Protein AF-A0A914WMK3-F1 (afdb_monomer_lite)

Foldseek 3Di:
DDFDQDPPPRDTDDDDPVVVVVVLVVLLCVLQVLLVCLQVVLVVLLVVCVPDPVLVVDVVSVVSSVVSVVSNVVSPVSNVVSVVVVCCVVVVPDD

Sequence (95 aa):
MVQLRNRTDGKIEQVQPQAVIDAYMRNFIIYGIEGLLMTLTNFPIVLSVLRFKSLREQKEFIIVAGLAFADGFNGFAFLVASIGRINQLINGDGE

Structure (mmCIF, N/CA/C/O backbone):
data_AF-A0A914WMK3-F1
#
_entry.id   AF-A0A914WMK3-F1
#
loop_
_atom_site.group_PDB
_atom_site.id
_atom_site.type_symbol
_atom_site.label_atom_id
_atom_site.label_alt_id
_atom_site.label_comp_id
_atom_site.label_asym_id
_atom_site.label_entity_id
_atom_site.label_seq_id
_atom_site.pdbx_PDB_ins_code
_atom_site.Cartn_x
_atom_site.Cartn_y
_atom_site.Cartn_z
_atom_site.occupancy
_atom_site.B_iso_or_equiv
_atom_site.auth_seq_id
_atom_site.auth_comp_id
_atom_site.auth_asym_id
_atom_site.auth_atom_id
_atom_site.pdbx_PDB_model_num
ATOM 1 N N . MET A 1 1 ? 15.957 0.461 -31.864 1.00 56.38 1 MET A N 1
ATOM 2 C CA . MET A 1 1 ? 14.758 -0.402 -31.954 1.00 56.38 1 MET A CA 1
ATOM 3 C C . MET A 1 1 ? 14.840 -1.427 -30.841 1.00 56.38 1 MET A C 1
ATOM 5 O O . MET A 1 1 ? 15.941 -1.908 -30.600 1.00 56.38 1 MET A O 1
ATOM 9 N N . VAL A 1 2 ? 13.739 -1.697 -30.135 1.00 62.78 2 VAL A N 1
ATOM 10 C CA . VAL A 1 2 ? 13.707 -2.685 -29.043 1.00 62.78 2 VAL A CA 1
ATOM 11 C C . VAL A 1 2 ? 13.157 -3.991 -29.603 1.00 62.78 2 VAL A C 1
ATOM 13 O O . VAL A 1 2 ? 12.142 -3.989 -30.296 1.00 62.78 2 VAL A O 1
ATOM 16 N N . GLN A 1 3 ? 13.850 -5.094 -29.343 1.00 69.06 3 GLN A N 1
ATOM 17 C CA . GLN A 1 3 ? 13.420 -6.427 -29.745 1.00 69.06 3 GLN A CA 1
ATOM 18 C C . GLN A 1 3 ? 12.632 -7.048 -28.594 1.00 69.06 3 GLN A C 1
ATOM 20 O O . GLN A 1 3 ? 13.211 -7.398 -27.570 1.00 69.06 3 GLN A O 1
ATOM 25 N N . LEU A 1 4 ? 11.312 -7.157 -28.744 1.00 66.25 4 LEU A N 1
ATOM 26 C CA . LEU A 1 4 ? 10.482 -7.873 -27.782 1.00 66.25 4 LEU A CA 1
ATOM 27 C C . LEU A 1 4 ? 10.258 -9.288 -28.297 1.00 66.25 4 LEU A C 1
ATOM 29 O O . LEU A 1 4 ? 9.748 -9.496 -29.398 1.00 66.25 4 LEU A O 1
ATOM 33 N N . ARG A 1 5 ? 10.653 -10.275 -27.493 1.00 70.00 5 ARG A N 1
ATOM 34 C CA . ARG A 1 5 ? 10.338 -11.672 -27.771 1.00 70.00 5 ARG A CA 1
ATOM 35 C C . ARG A 1 5 ? 8.914 -11.942 -27.308 1.00 70.00 5 ARG A C 1
ATOM 37 O O . ARG A 1 5 ? 8.637 -11.938 -26.109 1.00 70.00 5 ARG A O 1
ATOM 44 N N . ASN A 1 6 ? 8.017 -12.183 -28.253 1.00 65.81 6 ASN A N 1
ATOM 45 C CA . ASN A 1 6 ? 6.658 -12.581 -27.936 1.00 65.81 6 ASN A CA 1
ATOM 46 C C . ASN A 1 6 ? 6.690 -13.971 -27.280 1.00 65.81 6 ASN A C 1
ATOM 48 O O . ASN A 1 6 ? 7.274 -14.929 -27.791 1.00 65.81 6 ASN A O 1
ATOM 52 N N . ARG A 1 7 ? 6.109 -14.058 -26.080 1.00 69.44 7 ARG A N 1
ATOM 53 C CA . ARG A 1 7 ? 6.177 -15.243 -25.215 1.00 69.44 7 ARG A CA 1
ATOM 54 C C . ARG A 1 7 ? 5.372 -16.426 -25.764 1.00 69.44 7 ARG A C 1
ATOM 56 O O . ARG A 1 7 ? 5.594 -17.550 -25.329 1.00 69.44 7 ARG A O 1
ATOM 63 N N . THR A 1 8 ? 4.446 -16.168 -26.686 1.00 74.25 8 THR A N 1
ATOM 64 C CA . THR A 1 8 ? 3.446 -17.141 -27.156 1.00 74.25 8 THR A CA 1
ATOM 65 C C . THR A 1 8 ? 3.910 -17.909 -28.392 1.00 74.25 8 THR A C 1
ATOM 67 O O . THR A 1 8 ? 3.589 -19.080 -28.553 1.00 74.25 8 THR A O 1
ATOM 70 N N . ASP A 1 9 ? 4.684 -17.263 -29.260 1.00 81.81 9 ASP A N 1
ATOM 71 C CA . ASP A 1 9 ? 5.133 -17.790 -30.553 1.00 81.81 9 ASP A CA 1
ATOM 72 C C . ASP A 1 9 ? 6.655 -17.661 -30.760 1.00 81.81 9 ASP A C 1
ATOM 74 O O . ASP A 1 9 ? 7.187 -18.091 -31.783 1.00 81.81 9 ASP A O 1
ATOM 78 N N . GLY A 1 10 ? 7.377 -17.090 -29.788 1.00 74.31 10 GLY A N 1
ATOM 79 C CA . GLY A 1 10 ? 8.834 -16.966 -29.789 1.00 74.31 10 GLY A CA 1
ATOM 80 C C . GLY A 1 10 ? 9.387 -15.974 -30.812 1.00 74.31 10 GLY A C 1
ATOM 81 O O . GLY A 1 10 ? 10.612 -15.846 -30.909 1.00 74.31 10 GLY A O 1
ATOM 82 N N . LYS A 1 11 ? 8.518 -15.278 -31.557 1.00 72.25 11 LYS A N 1
ATOM 83 C CA . LYS A 1 11 ? 8.907 -14.316 -32.589 1.00 72.25 11 LYS A CA 1
ATOM 84 C C . LYS A 1 11 ? 9.451 -13.044 -31.957 1.00 72.25 11 LYS A C 1
ATOM 86 O O . LYS A 1 11 ? 8.961 -12.579 -30.930 1.00 72.25 11 LYS A O 1
ATOM 91 N N . ILE A 1 12 ? 10.479 -12.487 -32.587 1.00 69.31 12 ILE A N 1
ATOM 92 C CA . ILE A 1 12 ? 11.053 -11.209 -32.186 1.00 69.31 12 ILE A CA 1
ATOM 93 C C . ILE A 1 12 ? 10.348 -10.113 -32.978 1.00 69.31 12 ILE A C 1
ATOM 95 O O . ILE A 1 12 ? 10.563 -9.978 -34.183 1.00 69.31 12 ILE A O 1
ATOM 99 N N . GLU A 1 13 ? 9.510 -9.337 -32.300 1.00 73.00 13 GLU A N 1
ATOM 100 C CA . GLU A 1 13 ? 8.921 -8.131 -32.869 1.00 73.00 13 GLU A CA 1
ATOM 101 C C . GLU A 1 13 ? 9.836 -6.941 -32.602 1.00 73.00 13 GLU A C 1
ATOM 103 O O . GLU A 1 13 ? 10.279 -6.695 -31.476 1.00 73.00 13 GLU A O 1
ATOM 108 N N . GLN A 1 14 ? 10.131 -6.192 -33.662 1.00 62.50 14 GLN A N 1
ATOM 109 C CA . GLN A 1 14 ? 10.818 -4.918 -33.526 1.00 62.50 14 GLN A CA 1
ATOM 110 C C . GLN A 1 14 ? 9.792 -3.854 -33.169 1.00 62.50 14 GLN A C 1
ATOM 112 O O . GLN A 1 14 ? 9.020 -3.403 -34.014 1.00 62.50 14 GLN A O 1
ATOM 117 N N . VAL A 1 15 ? 9.788 -3.459 -31.902 1.00 68.31 15 VAL A N 1
ATOM 118 C CA . VAL A 1 15 ? 8.885 -2.436 -31.387 1.00 68.31 15 VAL A CA 1
ATOM 119 C C . VAL A 1 15 ? 9.643 -1.118 -31.289 1.00 68.31 15 VAL A C 1
ATOM 121 O O . VAL A 1 15 ? 10.819 -1.055 -30.898 1.00 68.31 15 VAL A O 1
ATOM 124 N N . GLN A 1 16 ? 8.973 -0.03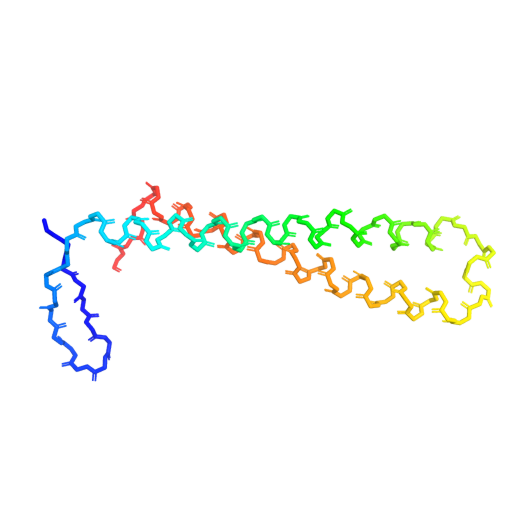5 -31.685 1.00 73.19 16 GLN A N 1
ATOM 125 C CA . GLN A 1 16 ? 9.525 1.301 -31.511 1.00 73.19 16 GLN A CA 1
ATOM 126 C C . GLN A 1 16 ? 9.739 1.567 -30.011 1.00 73.19 16 GLN A C 1
ATOM 128 O O . GLN A 1 16 ? 8.808 1.362 -29.230 1.00 73.19 16 GLN A O 1
ATOM 133 N N . PRO A 1 17 ? 10.923 2.055 -29.595 1.00 70.12 17 PRO A N 1
ATOM 134 C CA . PRO A 1 17 ? 11.228 2.315 -28.185 1.00 70.12 17 PRO A CA 1
ATOM 135 C C . PRO A 1 17 ? 10.180 3.201 -27.498 1.00 70.12 17 PRO A C 1
ATOM 137 O O . PRO A 1 17 ? 9.855 2.988 -26.334 1.00 70.12 17 PRO A O 1
ATOM 140 N N . GLN A 1 18 ? 9.602 4.144 -28.247 1.00 75.56 18 GLN A N 1
ATOM 141 C CA . GLN A 1 18 ? 8.600 5.077 -27.743 1.00 75.56 18 GLN A CA 1
ATOM 142 C C . GLN A 1 18 ? 7.322 4.380 -27.258 1.00 75.56 18 GLN A C 1
ATOM 144 O O . GLN A 1 18 ? 6.851 4.667 -26.165 1.00 75.56 18 GLN A O 1
ATOM 149 N N . ALA A 1 19 ? 6.812 3.396 -28.005 1.00 74.94 19 ALA A N 1
ATOM 150 C CA . ALA A 1 19 ? 5.590 2.679 -27.633 1.00 74.94 19 ALA A CA 1
ATOM 151 C C . ALA A 1 19 ? 5.758 1.867 -26.336 1.00 74.94 19 ALA A C 1
ATOM 153 O O . ALA A 1 19 ? 4.814 1.711 -25.560 1.00 74.94 19 ALA A O 1
ATOM 154 N N . VAL A 1 20 ? 6.973 1.367 -26.087 1.00 74.38 20 VAL A N 1
ATOM 155 C CA . VAL A 1 20 ? 7.315 0.658 -24.850 1.00 74.38 20 VAL A CA 1
ATOM 156 C C . VAL A 1 20 ? 7.321 1.638 -23.678 1.00 74.38 20 VAL A C 1
ATOM 158 O O . VAL A 1 20 ? 6.657 1.388 -22.674 1.00 74.38 20 VAL A O 1
ATOM 161 N N . ILE A 1 21 ? 7.996 2.780 -23.828 1.00 76.44 21 ILE A N 1
ATOM 162 C CA . ILE A 1 21 ? 8.050 3.833 -22.804 1.00 76.44 21 ILE A CA 1
ATOM 163 C C . ILE A 1 21 ? 6.639 4.323 -22.457 1.00 76.44 21 ILE A C 1
ATOM 165 O O . ILE A 1 21 ? 6.291 4.381 -21.279 1.00 76.44 21 ILE A O 1
ATOM 169 N N . ASP A 1 22 ? 5.794 4.585 -23.453 1.00 81.94 22 ASP A N 1
ATOM 170 C CA . ASP A 1 22 ? 4.427 5.071 -23.238 1.00 81.94 22 ASP A CA 1
ATOM 171 C C . ASP A 1 22 ? 3.571 4.052 -22.465 1.00 81.94 22 ASP A C 1
ATOM 173 O O . ASP A 1 22 ? 2.818 4.412 -21.555 1.00 81.94 22 ASP A O 1
ATOM 177 N N . ALA A 1 23 ? 3.713 2.756 -22.769 1.00 78.12 23 ALA A N 1
ATOM 178 C CA . ALA A 1 23 ? 3.026 1.692 -22.041 1.00 78.12 23 ALA A CA 1
ATOM 179 C C . ALA A 1 23 ? 3.494 1.594 -20.579 1.00 78.12 23 ALA A C 1
ATOM 181 O O . ALA A 1 23 ? 2.667 1.422 -19.677 1.00 78.12 23 ALA A O 1
ATOM 182 N N . TYR A 1 24 ? 4.797 1.741 -20.328 1.00 77.44 24 TYR A N 1
ATOM 183 C CA . TYR A 1 24 ? 5.344 1.758 -18.971 1.00 77.44 24 TYR A CA 1
ATOM 184 C C . TYR A 1 24 ? 4.882 2.975 -18.177 1.00 77.44 24 TYR A C 1
ATOM 186 O O . TYR A 1 24 ? 4.415 2.813 -17.050 1.00 77.44 24 TYR A O 1
ATOM 194 N N . MET A 1 25 ? 4.932 4.166 -18.772 1.00 81.38 25 MET A N 1
ATOM 195 C CA . MET A 1 25 ? 4.473 5.399 -18.133 1.00 81.38 25 MET A CA 1
ATOM 196 C C . MET A 1 25 ? 2.983 5.331 -17.801 1.00 81.38 25 MET A C 1
ATOM 198 O O . MET A 1 25 ? 2.586 5.678 -16.690 1.00 81.38 25 MET A O 1
ATOM 202 N N . ARG A 1 26 ? 2.152 4.804 -18.711 1.00 83.06 26 ARG A N 1
ATOM 203 C CA . ARG A 1 26 ? 0.718 4.615 -18.452 1.00 83.06 26 ARG A CA 1
ATOM 204 C C . ARG A 1 26 ? 0.474 3.660 -17.285 1.00 83.06 26 ARG A C 1
ATOM 206 O O . ARG A 1 26 ? -0.321 3.966 -16.404 1.00 83.06 26 ARG A O 1
ATOM 213 N N . ASN A 1 27 ? 1.169 2.524 -17.261 1.00 81.19 27 ASN A N 1
ATOM 214 C CA . ASN A 1 27 ? 1.054 1.558 -16.170 1.00 81.19 27 ASN A CA 1
ATOM 215 C C . ASN A 1 27 ? 1.514 2.162 -14.841 1.00 81.19 27 ASN A C 1
ATOM 217 O O . ASN A 1 27 ? 0.853 1.970 -13.826 1.00 81.19 27 ASN A O 1
ATOM 221 N N . PHE A 1 28 ? 2.616 2.911 -14.845 1.00 82.06 28 PHE A N 1
ATOM 222 C CA . PHE A 1 28 ? 3.115 3.572 -13.647 1.00 82.06 28 PHE A CA 1
ATOM 223 C C . PHE A 1 28 ? 2.105 4.575 -13.088 1.00 82.06 28 PHE A C 1
ATOM 225 O O . PHE A 1 28 ? 1.822 4.553 -11.895 1.00 82.06 28 PHE A O 1
ATOM 232 N N . ILE A 1 29 ? 1.529 5.416 -13.950 1.00 84.31 29 ILE A N 1
ATOM 233 C CA . ILE A 1 29 ? 0.524 6.406 -13.555 1.00 84.31 29 ILE A CA 1
ATOM 234 C C . ILE A 1 29 ? -0.704 5.708 -12.976 1.00 84.31 29 ILE A C 1
ATOM 236 O O . ILE A 1 29 ? -1.142 6.077 -11.893 1.00 84.31 29 ILE A O 1
ATOM 240 N N . ILE A 1 30 ? -1.229 4.685 -13.656 1.00 84.88 30 ILE A N 1
ATOM 241 C CA . ILE A 1 30 ? -2.425 3.969 -13.199 1.00 84.88 30 ILE A CA 1
ATOM 242 C C . ILE A 1 30 ? -2.142 3.285 -11.860 1.00 84.88 30 ILE A C 1
ATOM 244 O O . ILE A 1 30 ? -2.711 3.679 -10.850 1.00 84.88 30 ILE A O 1
ATOM 248 N N . TYR A 1 31 ? -1.204 2.337 -11.809 1.00 84.81 31 TYR A N 1
ATOM 249 C CA . TYR A 1 31 ? -0.971 1.544 -10.597 1.00 84.81 31 TYR A CA 1
ATOM 250 C C . TYR A 1 31 ? -0.359 2.361 -9.454 1.00 84.81 31 TYR A C 1
ATOM 252 O O . TYR A 1 31 ? -0.646 2.110 -8.286 1.00 84.81 31 TYR A O 1
ATOM 260 N N . GLY A 1 32 ? 0.485 3.341 -9.777 1.00 88.00 32 GLY A N 1
ATOM 261 C CA . GLY A 1 32 ? 1.110 4.220 -8.797 1.00 88.00 32 GLY A CA 1
ATOM 262 C C . GLY A 1 32 ? 0.103 5.169 -8.153 1.00 88.00 32 GLY A C 1
ATOM 263 O O . GLY A 1 32 ? -0.009 5.204 -6.931 1.00 88.00 32 GLY A O 1
ATOM 264 N N . ILE A 1 33 ? -0.657 5.925 -8.951 1.00 90.25 33 ILE A N 1
ATOM 265 C CA . ILE A 1 33 ? -1.621 6.893 -8.406 1.00 90.25 33 ILE A CA 1
ATOM 266 C C . ILE A 1 33 ? -2.792 6.172 -7.742 1.00 90.25 33 ILE A C 1
ATOM 268 O O . ILE A 1 33 ? -3.195 6.559 -6.647 1.00 90.25 33 ILE A O 1
ATOM 272 N N . GLU A 1 34 ? -3.317 5.111 -8.355 1.00 88.81 34 GLU A N 1
ATOM 273 C CA . GLU A 1 34 ? -4.415 4.329 -7.783 1.00 88.81 34 GLU A CA 1
ATOM 274 C C . GLU A 1 34 ? -4.008 3.692 -6.451 1.00 88.81 34 GLU A C 1
ATOM 276 O O . GLU A 1 34 ? -4.717 3.844 -5.455 1.00 88.81 34 GLU A O 1
ATOM 281 N N . GLY A 1 35 ? -2.819 3.082 -6.390 1.00 90.31 35 GLY A N 1
ATOM 282 C CA . GLY A 1 35 ? -2.280 2.530 -5.150 1.00 90.31 35 GLY A CA 1
ATOM 283 C C . GLY A 1 35 ? -2.071 3.594 -4.067 1.00 90.31 35 GLY A C 1
ATOM 284 O O . GLY A 1 35 ? -2.393 3.360 -2.897 1.00 90.31 35 GLY A O 1
ATOM 285 N N . LEU A 1 36 ? -1.604 4.792 -4.445 1.00 92.69 36 LEU A N 1
ATOM 286 C CA . LEU A 1 36 ? -1.461 5.930 -3.530 1.00 92.69 36 LEU A CA 1
ATOM 287 C C . LEU A 1 36 ? -2.805 6.368 -2.959 1.00 92.69 36 LEU A C 1
ATOM 289 O O . LEU A 1 36 ? -2.933 6.515 -1.744 1.00 92.69 36 LEU A O 1
ATOM 293 N N . LEU A 1 37 ? -3.807 6.548 -3.817 1.00 93.69 37 LEU A N 1
ATOM 294 C CA . LEU A 1 37 ? -5.140 6.973 -3.408 1.00 93.69 37 LEU A CA 1
ATOM 295 C C . LEU A 1 37 ? -5.813 5.927 -2.519 1.00 93.69 37 LEU A C 1
ATOM 297 O O . LEU A 1 37 ? -6.323 6.288 -1.459 1.00 93.69 37 LEU A O 1
ATOM 301 N N . MET A 1 38 ? -5.763 4.643 -2.886 1.00 93.44 38 MET A N 1
ATOM 302 C CA . MET A 1 38 ? -6.291 3.557 -2.052 1.00 93.44 38 MET A CA 1
ATOM 303 C C . MET A 1 38 ? -5.619 3.533 -0.678 1.00 93.44 38 MET A C 1
ATOM 305 O O . MET A 1 38 ? -6.304 3.439 0.337 1.00 93.44 38 MET A O 1
ATOM 309 N N . THR A 1 39 ? -4.296 3.688 -0.618 1.00 93.38 39 THR A N 1
ATOM 310 C CA . THR A 1 39 ? -3.572 3.696 0.660 1.00 93.38 39 THR A CA 1
ATOM 311 C C . THR A 1 39 ? -3.960 4.912 1.506 1.00 93.38 39 THR A C 1
ATOM 313 O O . THR A 1 39 ? -4.364 4.756 2.657 1.00 93.38 39 THR A O 1
ATOM 316 N N . LEU A 1 40 ? -3.887 6.122 0.939 1.00 95.00 40 LEU A N 1
ATOM 317 C CA . LEU A 1 40 ? -4.128 7.377 1.660 1.00 95.00 40 LEU A CA 1
ATOM 318 C C . LEU A 1 40 ? -5.574 7.544 2.127 1.00 95.00 40 LEU A C 1
ATOM 320 O O . LEU A 1 40 ? -5.800 8.176 3.154 1.00 95.00 40 LEU A O 1
ATOM 324 N N . THR A 1 41 ? -6.547 7.002 1.398 1.00 95.50 41 THR A N 1
ATOM 325 C CA . THR A 1 41 ? -7.964 7.097 1.779 1.00 95.50 41 THR A CA 1
ATOM 326 C C . THR A 1 41 ? -8.346 6.071 2.840 1.00 95.50 41 THR A C 1
ATOM 328 O O . THR A 1 41 ? -9.105 6.393 3.754 1.00 95.50 41 THR A O 1
ATOM 331 N N . ASN A 1 42 ? -7.782 4.862 2.782 1.00 96.12 42 ASN A N 1
ATOM 332 C CA . ASN A 1 42 ? -8.162 3.782 3.686 1.00 96.12 42 ASN A CA 1
ATOM 333 C C . ASN A 1 42 ? -7.409 3.784 5.024 1.00 96.12 42 ASN A C 1
ATOM 335 O O . ASN A 1 42 ? -7.999 3.469 6.061 1.00 96.12 42 ASN A O 1
ATOM 339 N N . PHE A 1 43 ? -6.131 4.178 5.055 1.00 94.69 43 PHE A N 1
ATOM 340 C CA . PHE A 1 43 ? -5.356 4.211 6.304 1.00 94.69 43 PHE A CA 1
ATOM 341 C C . PHE A 1 43 ? -5.979 5.100 7.397 1.00 94.69 43 PHE A C 1
ATOM 343 O O . PHE A 1 43 ? -6.038 4.667 8.551 1.00 94.69 43 PHE A O 1
ATOM 350 N N . PRO A 1 44 ? -6.494 6.308 7.086 1.00 96.69 44 PRO A N 1
ATOM 351 C CA . PRO A 1 44 ? -7.179 7.146 8.065 1.00 96.69 44 PRO A CA 1
ATOM 352 C C . PRO A 1 44 ? -8.433 6.495 8.653 1.00 96.69 44 PRO A C 1
ATOM 354 O O . PRO A 1 44 ? -8.712 6.690 9.835 1.00 96.69 44 PRO A O 1
ATOM 357 N N . ILE A 1 45 ? -9.172 5.703 7.868 1.00 96.00 45 ILE A N 1
ATOM 358 C CA . ILE A 1 45 ? -10.370 4.987 8.335 1.00 96.00 45 ILE A CA 1
ATOM 359 C C . ILE A 1 45 ? -9.965 3.942 9.375 1.00 96.00 45 ILE A C 1
ATOM 361 O O . ILE A 1 45 ? -10.496 3.933 10.489 1.00 96.00 45 ILE A O 1
ATOM 365 N N . VAL A 1 46 ? -8.961 3.123 9.050 1.00 97.00 46 VAL A N 1
ATOM 366 C CA . VAL A 1 46 ? -8.402 2.125 9.973 1.00 97.00 46 VAL A CA 1
ATOM 367 C C . VAL A 1 46 ? -7.890 2.802 11.245 1.00 97.00 46 VAL A C 1
ATOM 369 O O . VAL A 1 46 ? -8.243 2.396 12.354 1.0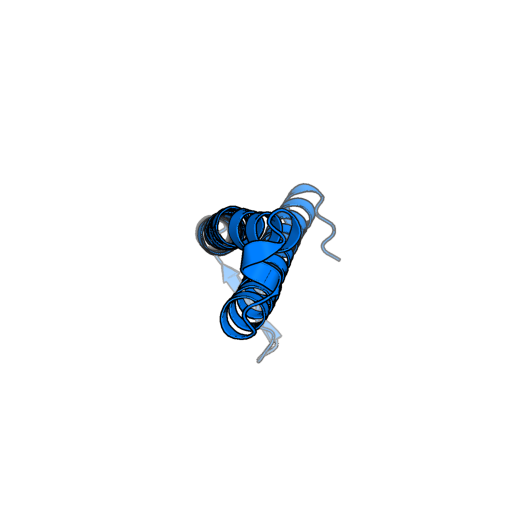0 97.00 46 VAL A O 1
ATOM 372 N N . LEU A 1 47 ? -7.109 3.877 11.104 1.00 96.44 47 LEU A N 1
ATOM 373 C CA . LEU A 1 47 ? -6.543 4.609 12.235 1.00 96.44 47 LEU A CA 1
ATOM 374 C C . LEU A 1 47 ? -7.631 5.213 13.131 1.00 96.44 47 LEU A C 1
ATOM 376 O O . LEU A 1 47 ? -7.519 5.154 14.356 1.00 96.44 47 LEU A O 1
ATOM 380 N N . SER A 1 48 ? -8.700 5.746 12.537 1.00 96.69 48 SER A N 1
ATOM 381 C CA . SER A 1 48 ? -9.830 6.324 13.269 1.00 96.69 48 SER A CA 1
ATOM 382 C C . SER A 1 48 ? -10.530 5.262 14.114 1.00 96.69 48 SER A C 1
ATOM 384 O O . SER A 1 48 ? -10.713 5.454 15.318 1.00 96.69 48 SER A O 1
ATOM 386 N N . VAL A 1 49 ? -10.843 4.099 13.534 1.00 96.50 49 VAL 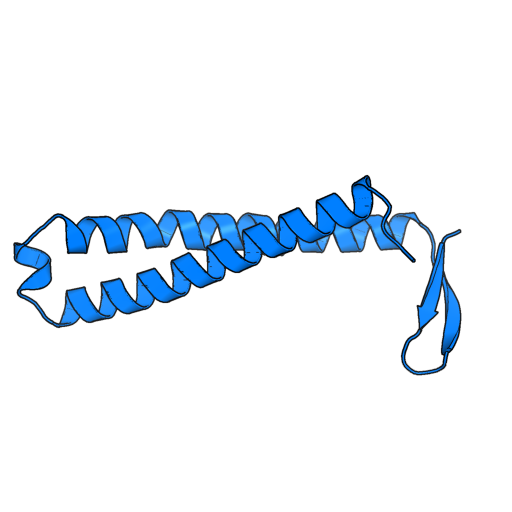A N 1
ATOM 387 C CA . VAL A 1 49 ? -11.484 3.002 14.274 1.00 96.50 49 VAL A CA 1
ATOM 388 C C . VAL A 1 49 ? -10.565 2.456 15.370 1.00 96.50 49 VAL A C 1
ATOM 390 O O . VAL A 1 49 ? -11.025 2.189 16.477 1.00 96.50 49 VAL A O 1
ATOM 393 N N . LEU A 1 50 ? -9.253 2.355 15.138 1.00 95.56 50 LEU A N 1
ATOM 394 C CA . LEU A 1 50 ? -8.306 1.927 16.175 1.00 95.56 50 LEU A CA 1
ATOM 395 C C . LEU A 1 50 ? -8.168 2.945 17.319 1.00 95.56 50 LEU A C 1
ATOM 397 O O . LEU A 1 50 ? -8.001 2.549 18.479 1.00 95.56 50 LEU A O 1
ATOM 401 N N . ARG A 1 51 ? -8.239 4.247 17.014 1.00 97.25 51 ARG A N 1
ATOM 402 C CA . ARG A 1 51 ? -8.039 5.329 17.987 1.00 97.25 51 ARG A CA 1
ATOM 403 C C . ARG A 1 51 ? -9.260 5.570 18.870 1.00 97.25 51 ARG A C 1
ATOM 405 O O . ARG A 1 51 ? -9.090 5.809 20.070 1.00 97.25 51 ARG A O 1
ATOM 412 N N . PHE A 1 52 ? -10.465 5.525 18.303 1.00 96.62 52 PHE A N 1
ATOM 413 C CA . PHE A 1 52 ? -11.702 5.851 19.010 1.00 96.62 52 PHE A CA 1
ATOM 414 C C . PHE A 1 52 ? -12.395 4.587 19.522 1.00 96.62 52 PHE A C 1
ATOM 416 O O . PHE A 1 52 ? -12.953 3.796 18.766 1.00 96.62 52 PHE A O 1
ATOM 423 N N . LYS A 1 53 ? -12.390 4.403 20.848 1.00 93.75 53 LYS A N 1
ATOM 424 C CA . LYS A 1 53 ? -13.001 3.232 21.496 1.00 93.75 53 LYS A CA 1
ATOM 425 C C . LYS A 1 53 ? -14.502 3.104 21.194 1.00 93.75 53 LYS A C 1
ATOM 427 O O . LYS A 1 53 ? -14.947 1.987 20.969 1.00 93.75 53 LYS A O 1
ATOM 432 N N . SER A 1 54 ? -15.223 4.224 21.097 1.00 95.38 54 SER A N 1
ATOM 433 C CA . SER A 1 54 ? -16.652 4.262 20.752 1.00 95.38 54 SER A CA 1
ATOM 434 C C . SER A 1 54 ? -16.968 3.630 19.393 1.00 95.38 54 SER A C 1
ATOM 436 O O . SER A 1 54 ? -18.017 3.014 19.239 1.00 95.38 54 SER A O 1
ATOM 438 N N . LEU A 1 55 ? -16.055 3.726 18.418 1.00 93.12 55 LEU A N 1
ATOM 439 C CA . LEU A 1 55 ? -16.231 3.093 17.109 1.00 93.12 55 LEU A CA 1
ATOM 440 C C . LEU A 1 55 ? -16.053 1.573 17.196 1.00 93.12 55 LEU A C 1
ATOM 442 O O . LEU A 1 55 ? -16.772 0.833 16.540 1.00 93.12 55 LEU A O 1
ATOM 446 N N . ARG A 1 56 ? -15.149 1.082 18.051 1.00 95.06 56 ARG A N 1
ATOM 447 C CA . ARG A 1 56 ? -14.897 -0.365 18.213 1.00 95.06 56 ARG A CA 1
ATOM 448 C C . ARG A 1 56 ? -15.994 -1.108 18.963 1.00 95.06 56 ARG A C 1
ATOM 450 O O . ARG A 1 56 ? -16.032 -2.331 18.922 1.00 95.06 56 ARG A O 1
ATOM 457 N N . GLU A 1 57 ? -16.864 -0.402 19.671 1.00 95.56 57 GLU A N 1
ATOM 458 C CA . GLU A 1 57 ? -17.993 -1.027 20.367 1.00 95.56 57 GLU A CA 1
ATOM 459 C C . GLU A 1 57 ? -19.092 -1.463 19.386 1.00 95.56 57 GLU A C 1
ATOM 461 O O . GLU A 1 57 ? -19.872 -2.364 19.694 1.00 95.56 57 GLU A O 1
ATOM 466 N N . GLN A 1 58 ? -19.111 -0.897 18.174 1.00 96.00 58 GLN A N 1
ATOM 467 C CA . GLN A 1 58 ? -20.046 -1.273 17.119 1.00 96.00 58 GLN A CA 1
ATOM 468 C C . GLN A 1 58 ? -19.364 -2.202 16.109 1.00 96.00 58 GLN A C 1
ATOM 470 O O . GLN A 1 58 ? -18.337 -1.871 15.512 1.00 96.00 58 GLN A O 1
ATOM 475 N N . LYS A 1 59 ? -19.955 -3.381 15.886 1.00 93.19 59 LYS A N 1
ATOM 476 C CA . LYS A 1 59 ? -19.392 -4.409 14.990 1.00 93.19 59 LYS A CA 1
ATOM 477 C C . LYS A 1 59 ? -19.251 -3.924 13.545 1.00 93.19 59 LYS A C 1
ATOM 479 O O . LYS A 1 59 ? -18.315 -4.319 12.859 1.00 93.19 59 LYS A O 1
ATOM 484 N N . GLU A 1 60 ? -20.153 -3.056 13.105 1.00 95.88 60 GLU A N 1
ATOM 485 C CA . GLU A 1 60 ? -20.178 -2.486 11.755 1.00 95.88 60 GLU A CA 1
ATOM 486 C C . GLU A 1 60 ? -18.884 -1.727 11.441 1.00 95.88 60 GLU A C 1
ATOM 488 O O . GLU A 1 60 ? -18.247 -1.984 10.421 1.00 95.88 60 GLU A O 1
ATOM 493 N N . PHE A 1 61 ? -18.420 -0.872 12.356 1.00 95.31 61 PHE A N 1
ATOM 494 C CA . PHE A 1 61 ? -17.178 -0.123 12.163 1.00 95.31 61 PHE A CA 1
ATOM 495 C C . PHE A 1 61 ? -15.932 -1.011 12.183 1.00 95.31 61 PHE A 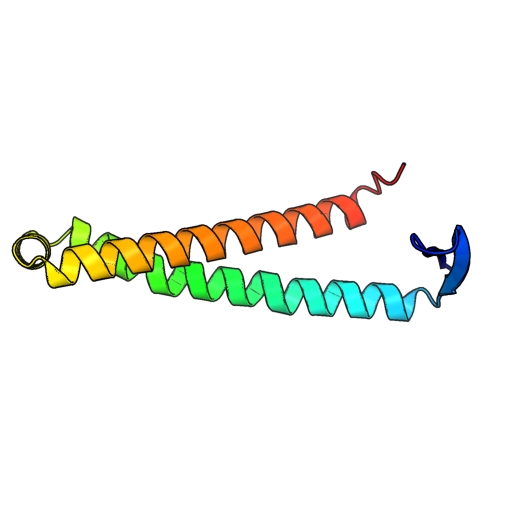C 1
ATOM 497 O O . PHE A 1 61 ? -14.955 -0.694 11.507 1.00 95.31 61 PHE A O 1
ATOM 504 N N . ILE A 1 62 ? -15.956 -2.139 12.898 1.00 95.50 62 ILE A N 1
ATOM 505 C CA . ILE A 1 62 ? -14.864 -3.122 12.843 1.00 95.50 62 ILE A CA 1
ATOM 506 C C . ILE A 1 62 ? -14.799 -3.772 11.455 1.00 95.50 62 ILE A C 1
ATOM 508 O O . ILE A 1 62 ? -13.708 -3.920 10.907 1.00 95.50 62 ILE A O 1
ATOM 512 N N . ILE A 1 63 ? -15.946 -4.125 10.865 1.00 97.19 63 ILE A N 1
ATOM 513 C CA . ILE A 1 63 ? -16.004 -4.694 9.508 1.00 97.19 63 ILE A CA 1
ATOM 514 C C . ILE A 1 63 ? -15.495 -3.673 8.486 1.00 97.19 63 ILE A C 1
ATOM 516 O O . ILE A 1 63 ? -14.655 -4.013 7.654 1.00 97.19 63 ILE A O 1
ATOM 520 N N . VAL A 1 64 ? -15.936 -2.415 8.588 1.00 96.50 64 VAL A N 1
ATOM 521 C CA . VAL A 1 64 ? -15.462 -1.324 7.722 1.00 96.50 64 VAL A CA 1
ATOM 522 C C . VAL A 1 64 ? -13.954 -1.117 7.866 1.00 96.50 64 VAL A C 1
ATOM 524 O O . VAL A 1 64 ? -13.263 -0.983 6.862 1.00 96.50 64 VAL A O 1
ATOM 527 N N . ALA A 1 65 ? -13.417 -1.147 9.088 1.00 95.56 65 ALA A N 1
ATOM 528 C CA . ALA A 1 65 ? -11.975 -1.052 9.307 1.00 95.56 65 ALA A CA 1
ATOM 529 C C . ALA A 1 65 ? -11.214 -2.241 8.704 1.00 95.56 65 ALA A C 1
ATOM 531 O O . ALA A 1 65 ? -10.129 -2.050 8.165 1.00 95.56 65 ALA A O 1
ATOM 532 N N . GLY A 1 66 ? -11.771 -3.452 8.764 1.00 97.06 66 GLY A N 1
ATOM 533 C CA . GLY A 1 66 ? -11.191 -4.629 8.116 1.00 97.06 66 GLY A CA 1
ATOM 534 C C . GLY A 1 66 ? -11.151 -4.502 6.591 1.00 97.06 66 GLY A C 1
ATOM 535 O O . GLY A 1 66 ? -10.120 -4.787 5.985 1.00 97.06 66 GLY A O 1
ATOM 536 N N . LEU A 1 67 ? -12.239 -4.020 5.983 1.00 97.50 67 LEU A N 1
ATOM 537 C CA . LEU A 1 67 ? -12.314 -3.781 4.540 1.00 97.50 67 LEU A CA 1
ATOM 538 C C . LEU A 1 67 ? -11.328 -2.687 4.108 1.00 97.50 67 LEU A C 1
ATOM 540 O O . LEU A 1 67 ? -10.511 -2.913 3.222 1.00 97.50 67 LEU A O 1
ATOM 544 N N . ALA A 1 68 ? -11.321 -1.556 4.817 1.00 97.06 68 ALA A N 1
ATOM 545 C CA . ALA A 1 68 ? -10.377 -0.473 4.567 1.00 97.06 68 ALA A CA 1
ATOM 546 C C . ALA A 1 68 ? -8.924 -0.941 4.745 1.00 97.06 68 ALA A C 1
ATOM 548 O O . ALA A 1 68 ? -8.048 -0.586 3.964 1.00 97.06 68 ALA A O 1
ATOM 549 N N . PHE A 1 69 ? -8.637 -1.784 5.738 1.00 97.38 69 PHE A N 1
ATOM 550 C CA . PHE A 1 69 ? -7.301 -2.350 5.899 1.00 97.38 69 PHE A CA 1
ATOM 551 C C . PHE A 1 69 ? -6.891 -3.204 4.693 1.00 97.38 69 PHE A C 1
ATOM 553 O O . PHE A 1 69 ? -5.776 -3.044 4.197 1.00 97.38 69 PHE A O 1
ATOM 560 N N . ALA A 1 70 ? -7.782 -4.069 4.201 1.00 97.25 70 ALA A N 1
ATOM 561 C CA . ALA A 1 70 ? -7.522 -4.878 3.014 1.00 97.25 70 ALA A CA 1
ATOM 562 C C . ALA A 1 70 ? -7.276 -4.003 1.773 1.00 97.25 70 ALA A C 1
ATOM 564 O O . ALA A 1 70 ? -6.289 -4.212 1.067 1.00 97.25 70 ALA A O 1
ATOM 565 N N . ASP A 1 71 ? -8.106 -2.982 1.557 1.00 96.38 71 ASP A N 1
ATOM 566 C CA . ASP A 1 71 ? -7.980 -2.063 0.422 1.00 96.38 71 ASP A CA 1
ATOM 567 C C . ASP A 1 71 ? -6.707 -1.212 0.510 1.00 96.38 71 ASP A C 1
ATOM 569 O O . ASP A 1 71 ? -5.978 -1.059 -0.472 1.00 96.38 71 ASP A O 1
ATOM 573 N N . GLY A 1 72 ? -6.380 -0.704 1.700 1.00 95.31 72 GLY A N 1
ATOM 574 C CA . GLY A 1 72 ? -5.149 0.044 1.944 1.00 95.31 72 GLY A CA 1
ATOM 575 C C . GLY A 1 72 ? -3.897 -0.814 1.753 1.0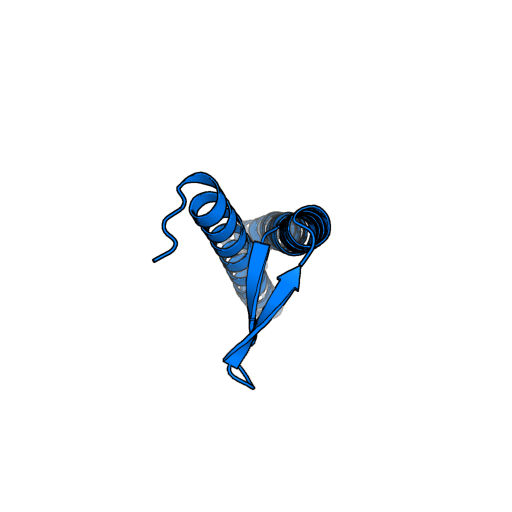0 95.31 72 GLY A C 1
ATOM 576 O O . GLY A 1 72 ? -2.928 -0.360 1.148 1.00 95.31 72 GLY A O 1
ATOM 577 N N . PHE A 1 73 ? -3.919 -2.070 2.212 1.00 96.19 73 PHE A N 1
ATOM 578 C CA . PHE A 1 73 ? -2.823 -3.015 1.995 1.00 96.19 73 PHE A CA 1
ATOM 579 C C . PHE A 1 73 ? -2.660 -3.369 0.512 1.00 96.19 73 PHE A C 1
ATOM 581 O O . PHE A 1 73 ? -1.539 -3.414 0.006 1.00 96.19 73 PHE A O 1
ATOM 588 N N . ASN A 1 74 ? -3.769 -3.562 -0.203 1.00 94.38 74 ASN A N 1
ATOM 589 C CA . ASN A 1 74 ? -3.756 -3.812 -1.641 1.00 94.38 74 ASN A CA 1
ATOM 590 C C . ASN A 1 74 ? -3.189 -2.609 -2.416 1.00 94.38 74 ASN A C 1
ATOM 592 O O . ASN A 1 74 ? -2.295 -2.766 -3.247 1.00 94.38 74 ASN A O 1
ATOM 596 N N . GLY A 1 75 ? -3.626 -1.391 -2.079 1.00 93.00 75 GLY A N 1
ATOM 597 C CA . GLY A 1 75 ? -3.074 -0.156 -2.638 1.00 93.00 75 GLY A CA 1
ATOM 598 C C . GLY A 1 75 ? -1.570 -0.014 -2.389 1.00 93.00 75 GLY A C 1
ATOM 599 O O . GLY A 1 75 ? -0.811 0.330 -3.299 1.00 93.00 75 GLY A O 1
ATOM 600 N N . PHE A 1 76 ? -1.113 -0.362 -1.185 1.00 92.44 76 PHE A N 1
ATOM 601 C CA . PHE A 1 76 ? 0.307 -0.360 -0.845 1.00 92.44 76 PHE A CA 1
ATOM 602 C C . PHE A 1 76 ? 1.101 -1.384 -1.669 1.00 92.44 76 PHE A C 1
ATOM 604 O O . PHE A 1 76 ? 2.177 -1.069 -2.179 1.00 92.44 76 PHE A O 1
ATOM 611 N N . ALA A 1 77 ? 0.564 -2.590 -1.870 1.00 92.69 77 ALA A N 1
ATOM 612 C CA . ALA A 1 77 ? 1.192 -3.599 -2.718 1.00 92.69 77 ALA A CA 1
ATOM 613 C C . ALA A 1 77 ? 1.332 -3.121 -4.175 1.00 92.69 77 ALA A C 1
ATOM 615 O O . ALA A 1 77 ? 2.393 -3.304 -4.779 1.00 92.69 77 ALA A O 1
ATOM 616 N N . PHE A 1 78 ? 0.313 -2.447 -4.724 1.00 90.06 78 PHE A N 1
ATOM 617 C CA . PHE A 1 78 ? 0.388 -1.842 -6.059 1.00 90.06 78 PHE A CA 1
ATOM 618 C C . PHE A 1 78 ? 1.467 -0.762 -6.159 1.00 90.06 78 PHE A C 1
ATOM 620 O O . PHE A 1 78 ? 2.223 -0.752 -7.133 1.00 90.06 78 PHE A O 1
ATOM 627 N N . LEU A 1 79 ? 1.598 0.097 -5.145 1.00 89.19 79 LEU A N 1
ATOM 628 C CA . LEU A 1 79 ? 2.671 1.093 -5.084 1.00 89.19 79 LEU A CA 1
ATOM 629 C C . LEU A 1 79 ? 4.054 0.447 -5.117 1.00 89.19 79 LEU A C 1
ATOM 631 O O . LEU A 1 79 ? 4.892 0.828 -5.934 1.00 89.19 79 LEU A O 1
ATOM 635 N N . VAL A 1 80 ? 4.286 -0.544 -4.25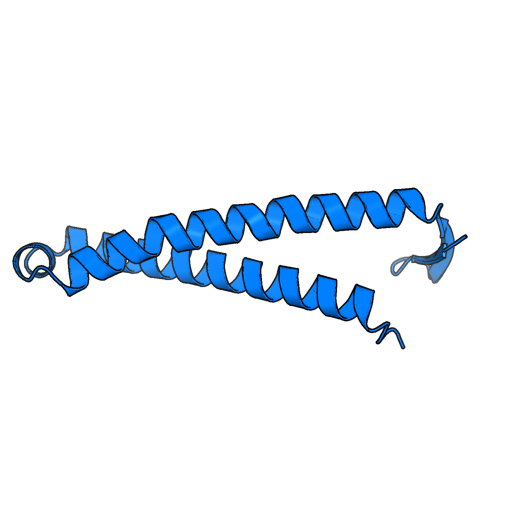4 1.00 89.56 80 VAL A N 1
ATOM 636 C CA . VAL A 1 80 ? 5.573 -1.246 -4.169 1.00 89.56 80 VAL A CA 1
ATOM 637 C C . VAL A 1 80 ? 5.892 -1.942 -5.490 1.00 89.56 80 VAL A C 1
ATOM 639 O O . VAL A 1 80 ? 7.010 -1.823 -5.991 1.00 89.56 80 VAL A O 1
ATOM 642 N N . ALA A 1 81 ? 4.912 -2.609 -6.103 1.00 87.69 81 ALA A N 1
ATOM 643 C CA . ALA A 1 81 ? 5.083 -3.241 -7.408 1.00 87.69 81 ALA A CA 1
ATOM 644 C C . ALA A 1 81 ? 5.412 -2.217 -8.509 1.00 87.69 81 ALA A C 1
ATOM 646 O O . ALA A 1 81 ? 6.254 -2.480 -9.370 1.00 87.69 81 ALA A O 1
ATOM 647 N N . SER A 1 82 ? 4.780 -1.043 -8.474 1.00 85.81 82 SER A N 1
ATOM 648 C CA . SER A 1 82 ? 5.024 0.046 -9.423 1.00 85.81 82 SER A CA 1
ATOM 649 C C . SER A 1 82 ? 6.448 0.606 -9.293 1.00 85.81 82 SER A C 1
ATOM 651 O O . SER A 1 82 ? 7.159 0.738 -10.290 1.00 85.81 82 SER A O 1
ATOM 653 N N . ILE A 1 83 ? 6.914 0.833 -8.059 1.00 85.25 83 ILE A N 1
ATOM 654 C CA . ILE A 1 83 ? 8.291 1.265 -7.762 1.00 85.25 83 ILE A CA 1
ATOM 655 C C . ILE A 1 83 ? 9.303 0.192 -8.182 1.00 85.25 83 ILE A C 1
ATOM 657 O O . ILE A 1 83 ? 10.315 0.507 -8.804 1.00 85.25 83 ILE A O 1
ATOM 661 N N . GLY A 1 84 ? 9.018 -1.082 -7.899 1.00 85.06 84 GLY A N 1
ATOM 662 C CA . GLY A 1 84 ? 9.871 -2.202 -8.299 1.00 85.06 84 GLY A CA 1
ATOM 663 C C . GLY A 1 84 ? 10.084 -2.264 -9.813 1.00 85.06 84 GLY A C 1
ATOM 664 O O . GLY A 1 84 ? 11.210 -2.448 -10.268 1.00 85.06 84 GLY A O 1
ATOM 665 N N . ARG A 1 85 ? 9.030 -2.019 -10.603 1.00 79.31 85 ARG A N 1
ATOM 666 C CA . ARG A 1 85 ? 9.128 -1.944 -12.070 1.00 79.31 85 ARG A CA 1
ATOM 667 C C . ARG A 1 85 ? 9.964 -0.757 -12.545 1.00 79.31 85 ARG A C 1
ATOM 669 O O . ARG A 1 85 ? 10.716 -0.914 -13.500 1.00 79.31 85 ARG A O 1
ATOM 676 N N . ILE A 1 86 ? 9.875 0.403 -11.890 1.00 77.00 86 ILE A N 1
ATOM 677 C CA . ILE A 1 86 ? 10.760 1.538 -12.202 1.00 77.00 86 ILE A CA 1
ATOM 678 C C . ILE A 1 86 ? 12.215 1.175 -11.921 1.00 77.00 86 ILE A C 1
ATOM 680 O O . ILE A 1 86 ? 13.069 1.414 -12.767 1.00 77.00 86 ILE A O 1
ATOM 684 N N . ASN A 1 87 ? 12.502 0.581 -10.763 1.00 78.75 87 ASN A N 1
ATOM 685 C CA . ASN A 1 87 ? 13.871 0.213 -10.412 1.00 78.75 87 ASN A CA 1
ATOM 686 C C . ASN A 1 87 ? 14.459 -0.792 -11.409 1.00 78.75 87 ASN A C 1
ATOM 688 O O . ASN A 1 87 ? 15.615 -0.648 -11.785 1.00 78.75 87 ASN A O 1
ATOM 692 N N . GLN A 1 88 ? 13.665 -1.750 -11.896 1.00 77.81 88 GLN A N 1
ATOM 693 C CA . GLN A 1 88 ? 14.089 -2.667 -12.962 1.00 77.81 88 GLN A CA 1
ATOM 694 C C . GLN A 1 88 ? 14.408 -1.935 -14.273 1.00 77.81 88 GLN A C 1
ATOM 696 O O . GLN A 1 88 ? 15.400 -2.247 -14.924 1.00 77.81 88 GLN A O 1
ATOM 701 N N . LEU A 1 89 ? 13.605 -0.933 -14.647 1.00 69.81 89 LEU A N 1
ATOM 702 C CA . LEU A 1 89 ? 13.866 -0.116 -15.836 1.00 69.81 89 LEU A CA 1
ATOM 703 C C . LEU A 1 89 ? 15.119 0.755 -15.696 1.00 69.81 89 LEU A C 1
ATOM 705 O O . LEU A 1 89 ? 15.835 0.939 -16.675 1.00 69.81 89 LEU A O 1
ATOM 709 N N . ILE A 1 90 ? 15.365 1.308 -14.505 1.00 70.94 90 ILE A N 1
ATOM 710 C CA . ILE A 1 90 ? 16.511 2.189 -14.240 1.00 70.94 90 ILE A CA 1
ATOM 711 C C . ILE A 1 90 ? 17.807 1.383 -14.126 1.00 70.94 90 ILE A C 1
ATOM 713 O O . ILE A 1 90 ? 18.818 1.782 -14.700 1.00 70.94 90 ILE A O 1
ATOM 717 N N . ASN A 1 91 ? 17.785 0.267 -13.395 1.00 77.19 91 ASN A N 1
ATOM 718 C CA . ASN A 1 91 ? 18.989 -0.511 -13.105 1.00 77.19 91 ASN A CA 1
ATOM 719 C C . ASN A 1 91 ? 19.352 -1.496 -14.216 1.00 77.19 91 ASN A C 1
ATOM 721 O O . ASN A 1 91 ? 20.471 -1.992 -14.224 1.00 77.19 91 ASN A O 1
ATOM 725 N N . GLY A 1 92 ? 18.453 -1.755 -15.171 1.00 61.06 92 GLY A N 1
ATOM 726 C CA . GLY A 1 92 ? 18.775 -2.609 -16.310 1.00 61.06 92 GLY A CA 1
ATOM 727 C C . GLY A 1 92 ? 19.129 -4.041 -15.912 1.00 61.06 92 GLY A C 1
ATOM 728 O O . GLY A 1 92 ? 19.863 -4.693 -16.649 1.00 61.06 92 GLY A O 1
ATOM 729 N N . ASP A 1 93 ? 18.589 -4.546 -14.797 1.00 52.00 93 ASP A N 1
ATOM 730 C CA . ASP A 1 93 ? 18.641 -5.970 -14.443 1.00 52.00 93 ASP A CA 1
ATOM 731 C C . ASP A 1 93 ? 17.652 -6.743 -15.337 1.00 52.00 93 ASP A C 1
ATOM 733 O O . ASP A 1 93 ? 16.644 -7.296 -14.895 1.00 52.00 93 ASP A O 1
ATOM 737 N N . GLY A 1 94 ? 17.902 -6.675 -16.642 1.00 49.56 94 GLY A N 1
ATOM 738 C CA . GLY A 1 94 ? 17.372 -7.570 -17.649 1.00 49.56 94 GLY A CA 1
ATOM 739 C C . GLY A 1 94 ? 18.491 -8.515 -18.053 1.00 49.56 94 GLY A C 1
ATOM 740 O O . GLY A 1 94 ? 19.270 -8.192 -18.948 1.00 49.56 94 GLY A O 1
ATOM 741 N N . GLU A 1 95 ? 18.563 -9.661 -17.380 1.00 37.47 95 GLU A N 1
ATOM 742 C CA . GLU A 1 95 ? 18.967 -10.894 -18.065 1.00 37.47 95 GLU A CA 1
ATOM 743 C C . GLU A 1 95 ? 17.876 -11.316 -19.062 1.00 37.47 95 GLU A C 1
ATOM 745 O O . GLU A 1 95 ? 16.671 -11.174 -18.735 1.00 37.47 95 GLU A O 1
#

Organism: NCBI:txid2011161

pLDDT: mean 84.3, std 12.91, range [37.47, 97.5]

Secondary structure (DSSP, 8-state):
-EEEE-TTT--EEEE-HHHHHHHHHHHHHHHHHHHHHHHHHHHHHHHHHHH-HHHHTSHHHHHHHHHHHHHHHHHHHHHHHHHHHHHHHHH----

Radius of gyration: 19.91 Å; chains: 1; bounding box: 39×25×55 Å